Protein AF-A0A3P7L495-F1 (afdb_monomer_lite)

pLDDT: mean 72.53, std 14.76, range [44.5, 93.5]

Secondary structure (DSSP, 8-state):
------PPP-----SS-PEEEEE-TTSPEEEEPPPPHHHHHHHHHTTS-HHHHH-TT-----TTTS----S--------------GGG--PPP--GGGGGGGG-

Radius of gyration: 26.44 Å; chains: 1; bounding box: 49×67×59 Å

Sequence (104 aa):
STAQPAGVNIAIEAGSEWGIQEIGFDGVEKYMRPLDYSDHVAKLARKVDWRKLIGAEATYDNPDALPRDDGEEIEEKEPEEVVIGMEDRKTPEAGPWHTVAKYL

Structure (mmCIF, N/CA/C/O backbone):
data_AF-A0A3P7L495-F1
#
_entry.id   AF-A0A3P7L495-F1
#
loop_
_atom_site.group_PDB
_atom_site.id
_atom_site.type_symbol
_atom_site.label_atom_id
_atom_site.label_alt_id
_atom_site.label_comp_id
_atom_site.label_asym_id
_atom_site.label_entity_id
_atom_site.label_seq_id
_atom_site.pdbx_PDB_ins_code
_atom_site.Cartn_x
_atom_site.Cartn_y
_atom_site.Cartn_z
_atom_site.occupancy
_atom_site.B_iso_or_equiv
_atom_site.auth_seq_id
_atom_site.auth_comp_id
_atom_site.auth_asym_id
_atom_site.auth_atom_id
_atom_site.pdbx_PDB_model_num
ATOM 1 N N . SER A 1 1 ? -21.606 -42.580 25.609 1.00 48.03 1 SER A N 1
ATOM 2 C CA . SER A 1 1 ? -20.426 -41.920 25.026 1.00 48.03 1 SER A CA 1
ATOM 3 C C . SER A 1 1 ? -20.927 -40.901 24.022 1.00 48.03 1 SER A C 1
ATOM 5 O O . SER A 1 1 ? -21.440 -41.295 22.984 1.00 48.03 1 SER A O 1
ATOM 7 N N . THR A 1 2 ? -20.951 -39.620 24.384 1.00 52.12 2 THR A N 1
ATOM 8 C CA . THR A 1 2 ? -21.466 -38.535 23.535 1.00 52.12 2 THR A CA 1
ATOM 9 C C . THR A 1 2 ? -20.295 -37.916 22.783 1.00 52.12 2 THR A C 1
ATOM 11 O O . THR A 1 2 ? -19.500 -37.190 23.375 1.00 52.12 2 THR A O 1
ATOM 14 N N . ALA A 1 3 ? -20.159 -38.249 21.500 1.00 63.09 3 ALA A N 1
ATOM 15 C CA . ALA A 1 3 ? -19.157 -37.649 20.630 1.00 63.09 3 ALA A CA 1
ATOM 16 C C . ALA A 1 3 ? -19.509 -36.171 20.404 1.00 63.09 3 ALA A C 1
ATOM 18 O O . ALA A 1 3 ? -20.545 -35.864 19.816 1.00 63.09 3 ALA A O 1
ATOM 19 N N . GLN A 1 4 ? -18.677 -35.258 20.907 1.00 66.44 4 GLN A N 1
ATOM 20 C CA . GLN A 1 4 ? -18.769 -33.848 20.540 1.00 66.44 4 GLN A CA 1
ATOM 21 C C . GLN A 1 4 ? -18.264 -33.677 19.098 1.00 66.44 4 GLN A C 1
ATOM 23 O O . GLN A 1 4 ? -17.260 -34.300 18.741 1.00 66.44 4 GLN A O 1
ATOM 28 N N . PRO A 1 5 ? -18.931 -32.866 18.256 1.00 67.00 5 PRO A N 1
ATOM 29 C CA . PRO A 1 5 ? -18.425 -32.566 16.923 1.00 67.00 5 PRO A CA 1
ATOM 30 C C . PRO A 1 5 ? -17.065 -31.871 17.048 1.00 67.00 5 PRO A C 1
ATOM 32 O O . PRO A 1 5 ? -16.910 -30.934 17.831 1.00 67.00 5 PRO A O 1
ATOM 35 N N . ALA A 1 6 ? -16.075 -32.352 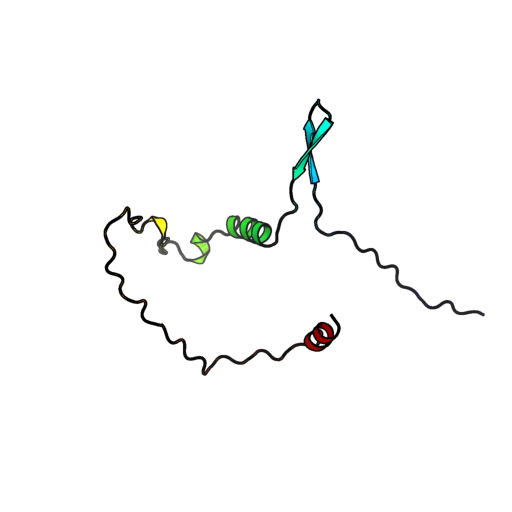16.295 1.00 72.62 6 ALA A N 1
ATOM 36 C CA . ALA A 1 6 ? -14.743 -31.766 16.257 1.00 72.62 6 ALA A CA 1
ATOM 37 C C . ALA A 1 6 ? -14.816 -30.378 15.598 1.00 72.62 6 ALA A C 1
ATOM 39 O O . ALA A 1 6 ? -14.816 -30.258 14.375 1.00 72.62 6 ALA A O 1
ATOM 40 N N . GLY A 1 7 ? -14.945 -29.332 16.411 1.00 77.38 7 GLY A N 1
ATOM 41 C CA . GLY A 1 7 ? -14.803 -27.950 15.963 1.00 77.38 7 GLY A CA 1
ATOM 42 C C . GLY A 1 7 ? -13.331 -27.594 15.759 1.00 77.38 7 GLY A C 1
ATOM 43 O O . GLY A 1 7 ? -12.467 -28.049 16.508 1.00 77.38 7 GLY A O 1
ATOM 44 N N . VAL A 1 8 ? -13.048 -26.770 14.751 1.00 80.19 8 VAL A N 1
ATOM 45 C CA . VAL A 1 8 ? -11.731 -26.153 14.543 1.00 80.19 8 VAL A CA 1
ATOM 46 C C . VAL A 1 8 ? -11.793 -24.724 15.069 1.00 80.19 8 VAL A C 1
ATOM 48 O O . VAL A 1 8 ? -12.699 -23.973 14.713 1.00 80.19 8 VAL A O 1
ATOM 51 N N . ASN A 1 9 ? -10.834 -24.347 15.914 1.00 81.88 9 ASN A N 1
ATOM 52 C CA . ASN A 1 9 ? -10.689 -22.965 16.358 1.00 81.88 9 ASN A CA 1
ATOM 53 C C . ASN A 1 9 ? -10.156 -22.122 15.196 1.00 81.88 9 ASN A C 1
ATOM 55 O O . ASN A 1 9 ? -9.056 -22.372 14.706 1.00 81.88 9 ASN A O 1
ATOM 59 N N . ILE A 1 10 ? -10.938 -21.134 14.768 1.00 77.50 10 ILE A N 1
ATOM 60 C CA . ILE A 1 10 ? -10.538 -20.155 13.758 1.00 77.50 10 ILE A CA 1
ATOM 61 C C . ILE A 1 10 ? -10.294 -18.836 14.489 1.00 77.50 10 ILE A C 1
ATOM 63 O O . ILE A 1 10 ? -11.213 -18.284 15.08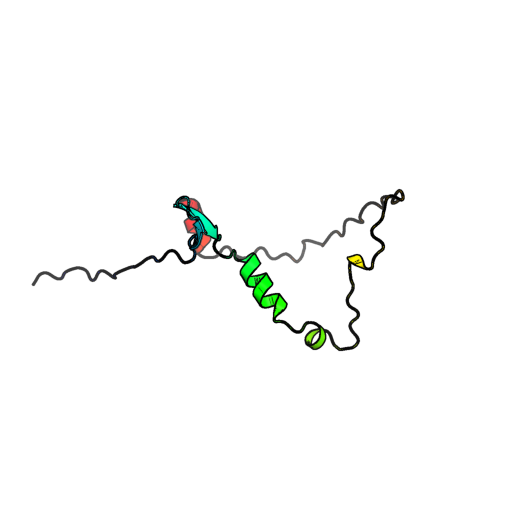9 1.00 77.50 10 ILE A O 1
ATOM 67 N N . ALA A 1 11 ? -9.058 -18.344 14.439 1.00 78.56 11 ALA A N 1
ATOM 68 C CA . ALA A 1 11 ? -8.721 -16.981 14.830 1.00 78.56 11 ALA A CA 1
ATOM 69 C C . ALA A 1 11 ? -8.545 -16.154 13.552 1.00 78.56 11 ALA A C 1
ATOM 71 O O . ALA A 1 11 ? -7.766 -16.528 12.675 1.00 78.56 11 ALA A O 1
ATOM 72 N N . ILE A 1 12 ? -9.305 -15.065 13.430 1.00 76.12 12 ILE A N 1
ATOM 73 C CA . ILE A 1 12 ? -9.164 -14.096 12.341 1.00 76.12 12 ILE A CA 1
ATOM 74 C C . ILE A 1 12 ? -8.417 -12.904 12.925 1.00 76.12 12 ILE A C 1
ATOM 76 O O . ILE A 1 12 ? -8.981 -12.140 13.705 1.00 76.12 12 ILE A O 1
ATOM 80 N N . GLU A 1 13 ? -7.145 -12.769 12.571 1.00 71.19 13 GLU A N 1
ATOM 81 C CA . GLU A 1 13 ? -6.374 -11.565 12.866 1.00 71.19 13 GLU A CA 1
ATOM 82 C C . GLU A 1 13 ? -6.580 -10.557 11.733 1.00 71.19 13 GLU A C 1
ATOM 84 O O . GLU A 1 13 ? -6.567 -10.914 10.549 1.00 71.19 13 GLU A O 1
ATOM 89 N N . ALA A 1 14 ? -6.794 -9.287 12.082 1.00 66.94 14 ALA A N 1
ATOM 90 C CA . ALA A 1 14 ? -6.833 -8.217 11.098 1.00 66.94 14 ALA A CA 1
ATOM 91 C C . ALA A 1 14 ? -5.414 -8.035 10.541 1.00 66.94 14 ALA A C 1
ATOM 93 O O . ALA A 1 14 ? -4.548 -7.469 11.195 1.00 66.94 14 ALA A O 1
ATOM 94 N N . GLY A 1 15 ? -5.158 -8.533 9.328 1.00 68.62 15 GLY A N 1
ATOM 95 C CA . GLY A 1 15 ? -3.812 -8.540 8.737 1.00 68.62 15 GLY A CA 1
ATOM 96 C C . GLY A 1 15 ? -3.204 -7.155 8.462 1.00 68.62 15 GLY A C 1
ATOM 97 O O . GLY A 1 15 ? -2.063 -7.070 8.009 1.00 68.62 15 GLY A O 1
ATOM 98 N N . SER A 1 16 ? -3.952 -6.070 8.679 1.00 72.88 16 SER A N 1
ATOM 99 C CA . SER A 1 16 ? -3.493 -4.690 8.515 1.00 72.88 16 SER A CA 1
ATOM 100 C C . SER A 1 16 ? -4.430 -3.715 9.225 1.00 72.88 16 SER A C 1
ATOM 102 O O . SER A 1 16 ? -5.546 -3.468 8.771 1.00 72.88 16 SER A O 1
ATOM 104 N N . GLU A 1 17 ? -3.960 -3.150 10.331 1.00 83.56 17 GLU A N 1
ATOM 105 C CA . GLU A 1 17 ? -4.679 -2.174 11.150 1.00 83.56 17 GLU A CA 1
ATOM 106 C C . GLU A 1 17 ? -3.942 -0.829 11.210 1.00 83.56 17 GLU A C 1
ATOM 108 O O . GLU A 1 17 ? -2.768 -0.720 10.847 1.00 83.56 17 GLU A O 1
ATOM 113 N N . TRP A 1 18 ? -4.655 0.219 11.624 1.00 89.12 18 TRP A N 1
ATOM 114 C CA . TRP A 1 18 ? -4.060 1.533 11.855 1.00 89.12 18 TRP A CA 1
ATOM 115 C C . TRP A 1 18 ? -3.159 1.483 13.085 1.00 89.12 18 TRP A C 1
ATOM 117 O O . TRP A 1 18 ? -3.585 1.057 14.155 1.00 89.12 18 TRP A O 1
ATOM 127 N N . GLY A 1 19 ? -1.918 1.938 12.932 1.00 86.69 19 GLY A N 1
ATOM 128 C CA . GLY A 1 19 ? -0.968 2.047 14.034 1.00 86.69 19 GLY A CA 1
ATOM 129 C C . GLY A 1 19 ? -0.953 3.458 14.610 1.00 86.69 19 GLY A C 1
ATOM 130 O O . GLY A 1 19 ? -1.148 4.428 13.880 1.00 86.69 19 GLY A O 1
ATOM 131 N N . ILE A 1 20 ? -0.672 3.598 15.903 1.00 90.25 20 ILE A N 1
ATOM 132 C CA . ILE A 1 20 ? -0.367 4.909 16.489 1.00 90.25 20 ILE A CA 1
ATOM 133 C C . ILE A 1 20 ? 1.100 5.226 16.192 1.00 90.25 20 ILE A C 1
ATOM 135 O O . ILE A 1 20 ? 1.991 4.443 16.521 1.00 90.25 20 ILE A O 1
ATOM 139 N N . GLN A 1 21 ? 1.352 6.366 15.554 1.00 91.00 21 GLN A N 1
ATOM 140 C CA . GLN A 1 21 ? 2.701 6.852 15.270 1.00 91.00 21 GLN A CA 1
ATOM 141 C C . GLN A 1 21 ? 3.258 7.655 16.445 1.00 91.00 21 GLN A C 1
ATOM 143 O O . GLN A 1 21 ? 4.399 7.450 16.850 1.00 91.00 21 GLN A O 1
ATOM 148 N N . GLU A 1 22 ? 2.460 8.578 16.977 1.00 91.50 22 GLU A N 1
ATOM 149 C CA . GLU A 1 22 ? 2.837 9.419 18.109 1.00 91.50 22 GLU A CA 1
ATOM 150 C C . GLU A 1 22 ? 1.608 9.875 18.892 1.00 91.50 22 GLU A C 1
ATOM 152 O O . GLU A 1 22 ? 0.502 9.947 18.354 1.00 91.50 22 GLU A O 1
ATOM 157 N N . ILE A 1 23 ? 1.825 10.201 20.165 1.00 92.31 23 ILE A N 1
ATOM 158 C CA . ILE A 1 23 ? 0.821 10.797 21.045 1.00 92.31 23 ILE A CA 1
ATOM 159 C C . ILE A 1 23 ? 1.371 12.145 21.500 1.00 92.31 23 ILE A C 1
ATOM 161 O O . ILE A 1 23 ? 2.451 12.214 22.094 1.00 92.31 23 ILE A O 1
ATOM 165 N N . GLY A 1 24 ? 0.650 13.217 21.178 1.00 91.75 24 GLY A N 1
ATOM 166 C CA . GLY A 1 24 ? 0.987 14.573 21.587 1.00 91.75 24 GLY A CA 1
ATOM 167 C C . GLY A 1 24 ? 0.870 14.766 23.100 1.00 91.75 24 GLY A C 1
ATOM 168 O O . GLY A 1 24 ? 0.194 14.015 23.800 1.00 91.75 24 GLY A O 1
ATOM 169 N N . PHE A 1 25 ? 1.519 15.807 23.625 1.00 89.44 25 PHE A N 1
ATOM 170 C CA . PHE A 1 25 ? 1.422 16.166 25.048 1.00 89.44 25 PHE A CA 1
ATOM 171 C C . PHE A 1 25 ? -0.000 16.601 25.460 1.00 89.44 25 PHE A C 1
ATOM 173 O O . PHE A 1 25 ? -0.364 16.543 26.630 1.00 89.44 25 PHE A O 1
ATOM 180 N N . ASP A 1 26 ? -0.810 17.010 24.487 1.00 93.50 26 ASP A N 1
ATOM 181 C CA . ASP A 1 26 ? -2.243 17.290 24.592 1.00 93.50 26 ASP A CA 1
ATOM 182 C C . ASP A 1 26 ? -3.121 16.023 24.572 1.00 93.50 26 ASP A C 1
ATOM 184 O O . ASP A 1 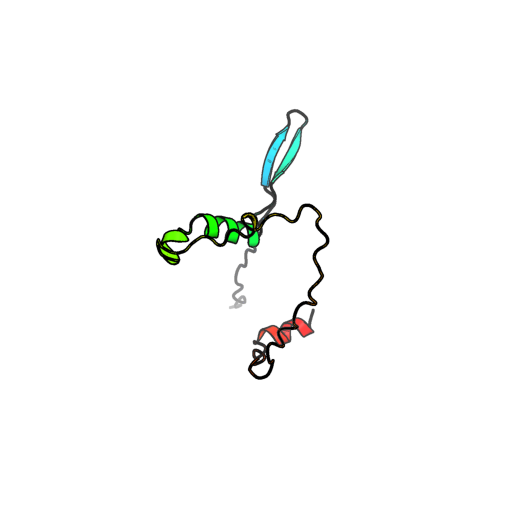26 ? -4.338 16.118 24.721 1.00 93.50 26 ASP A O 1
ATOM 188 N N . GLY A 1 27 ? -2.516 14.843 24.408 1.00 91.81 27 GLY A N 1
ATOM 189 C CA . GLY A 1 27 ? -3.206 13.561 24.297 1.00 91.81 27 GLY A CA 1
ATOM 190 C C . GLY A 1 27 ? -3.744 13.263 22.897 1.00 91.81 27 GLY A C 1
ATOM 191 O O . GLY A 1 27 ? -4.453 12.274 22.731 1.00 91.81 27 GLY A O 1
ATOM 192 N N . VAL A 1 28 ? -3.432 14.084 21.888 1.00 93.25 28 VAL A N 1
ATOM 193 C CA . VAL A 1 28 ? -3.883 13.844 20.513 1.00 93.25 28 VAL A CA 1
ATOM 194 C C . VAL A 1 28 ? -3.017 12.768 19.860 1.00 93.25 28 VAL A C 1
ATOM 196 O O . VAL A 1 28 ? -1.801 12.914 19.732 1.00 93.25 28 VAL A O 1
ATOM 199 N N . GLU A 1 29 ? -3.654 11.685 19.422 1.00 93.25 29 GLU A N 1
ATOM 200 C CA . GLU A 1 29 ? -3.002 10.579 18.720 1.00 93.25 29 GLU A CA 1
ATOM 201 C C . GLU A 1 29 ? -2.865 10.896 17.225 1.00 93.25 29 GLU A C 1
ATOM 203 O O . GLU A 1 29 ? -3.828 11.292 16.561 1.00 93.25 29 GLU A O 1
ATOM 208 N N . LYS A 1 30 ? -1.668 10.691 16.666 1.00 90.81 30 LYS A N 1
ATOM 209 C CA . LYS A 1 30 ? -1.462 10.648 15.216 1.00 90.81 30 LYS A CA 1
ATOM 210 C C . LYS A 1 30 ? -1.355 9.207 14.760 1.00 90.81 30 LYS A C 1
ATOM 212 O O . LYS A 1 30 ? -0.528 8.444 15.262 1.00 90.81 30 LYS A O 1
ATOM 217 N N . TYR A 1 31 ? -2.160 8.864 13.766 1.00 91.56 31 TYR A N 1
ATOM 218 C CA . TYR A 1 31 ? -2.236 7.512 13.234 1.00 91.56 31 TYR A CA 1
ATOM 219 C C . TYR A 1 31 ? -1.440 7.363 11.941 1.00 91.56 31 TYR A C 1
ATOM 221 O O . TYR A 1 31 ? -1.374 8.269 11.110 1.00 91.56 31 TYR A O 1
ATOM 229 N N . MET A 1 32 ? -0.892 6.172 11.753 1.00 90.62 32 MET A N 1
ATOM 230 C CA . MET A 1 32 ? -0.286 5.713 10.519 1.00 90.62 32 MET A CA 1
ATOM 231 C C . MET A 1 32 ? -1.209 4.686 9.876 1.00 90.62 32 MET A C 1
ATOM 233 O O . MET A 1 32 ? -1.615 3.708 10.510 1.00 90.62 32 MET A O 1
ATOM 237 N N . ARG A 1 33 ? -1.533 4.913 8.602 1.00 89.88 33 ARG A N 1
ATOM 238 C CA . ARG A 1 33 ? -2.329 3.960 7.836 1.00 89.88 33 ARG A CA 1
ATOM 239 C C . ARG A 1 33 ? -1.549 2.659 7.617 1.00 89.88 33 ARG A C 1
ATOM 241 O O . ARG A 1 33 ? -0.335 2.723 7.394 1.00 89.88 33 ARG A O 1
ATOM 248 N N . PRO A 1 34 ? -2.224 1.500 7.626 1.00 88.19 34 PRO A N 1
ATOM 249 C CA . PRO A 1 34 ? -1.604 0.273 7.167 1.00 88.19 34 PRO A CA 1
ATOM 250 C C . PRO A 1 34 ? -1.183 0.400 5.699 1.00 88.19 34 PRO A C 1
ATOM 252 O O . PRO A 1 34 ? -1.724 1.205 4.939 1.00 88.19 34 PRO A O 1
ATOM 255 N N . LEU A 1 35 ? -0.183 -0.395 5.328 1.00 84.38 35 LEU A N 1
ATOM 256 C CA . LEU A 1 35 ? 0.363 -0.415 3.977 1.00 84.38 35 LEU A CA 1
ATOM 257 C C . LEU A 1 35 ? -0.613 -1.084 3.025 1.00 84.38 35 LEU A C 1
ATOM 259 O O . LEU A 1 35 ? -0.958 -2.254 3.204 1.00 84.38 35 LEU A O 1
ATOM 263 N N . ASP A 1 36 ? -0.967 -0.377 1.962 1.00 87.44 36 ASP A N 1
ATOM 264 C CA . ASP A 1 36 ? -1.784 -0.959 0.914 1.00 87.44 36 ASP A CA 1
ATOM 265 C C . ASP A 1 36 ? -0.942 -1.935 0.072 1.00 87.44 36 ASP A C 1
ATOM 267 O O . ASP A 1 36 ? 0.294 -1.993 0.140 1.00 87.44 36 ASP A O 1
ATOM 271 N N . TYR A 1 37 ? -1.607 -2.716 -0.779 1.00 83.31 37 TYR A N 1
ATOM 272 C CA . TYR A 1 37 ? -0.923 -3.595 -1.730 1.00 83.31 37 TYR A CA 1
ATOM 273 C C . TYR A 1 37 ? 0.045 -2.818 -2.639 1.00 83.31 37 TYR A C 1
ATOM 275 O O . TYR A 1 37 ? 1.183 -3.240 -2.841 1.00 83.31 37 TYR A O 1
ATOM 283 N N . SER A 1 38 ? -0.378 -1.648 -3.131 1.00 88.62 38 SER A N 1
ATOM 284 C CA . SER A 1 38 ? 0.460 -0.775 -3.961 1.00 88.62 38 SER A CA 1
ATOM 285 C C . SER A 1 38 ? 1.742 -0.356 -3.238 1.00 88.62 38 SER A C 1
ATOM 287 O O . SER A 1 38 ? 2.823 -0.402 -3.824 1.00 88.62 38 SER A O 1
ATOM 289 N N . ASP A 1 39 ? 1.661 -0.031 -1.945 1.00 88.44 39 ASP A N 1
ATOM 290 C CA . ASP A 1 39 ? 2.835 0.350 -1.158 1.00 88.44 39 ASP A CA 1
ATOM 291 C C . ASP A 1 39 ? 3.804 -0.822 -0.976 1.00 88.44 39 ASP A C 1
ATOM 293 O O . ASP A 1 39 ? 5.025 -0.648 -1.024 1.00 88.44 39 ASP A O 1
ATOM 297 N N . HIS A 1 40 ? 3.276 -2.034 -0.789 1.00 87.69 40 HIS A N 1
ATOM 298 C CA . HIS A 1 40 ? 4.086 -3.249 -0.739 1.00 87.69 40 HIS A CA 1
ATOM 299 C C . HIS A 1 40 ? 4.812 -3.495 -2.063 1.00 87.69 40 HIS A C 1
ATOM 301 O O . HIS A 1 40 ? 6.021 -3.743 -2.061 1.00 87.69 40 HIS A O 1
ATOM 307 N N . VAL A 1 41 ? 4.108 -3.373 -3.191 1.00 90.69 41 VAL A N 1
ATOM 308 C CA . VAL A 1 41 ? 4.706 -3.504 -4.526 1.00 90.69 41 VAL A CA 1
ATOM 309 C C . VAL A 1 41 ? 5.758 -2.422 -4.751 1.00 90.69 41 VAL A C 1
ATOM 311 O O . VAL A 1 41 ? 6.868 -2.741 -5.167 1.00 90.69 41 VAL A O 1
ATOM 314 N N . ALA A 1 42 ? 5.477 -1.167 -4.396 1.00 89.12 42 ALA A N 1
ATOM 315 C CA . ALA A 1 42 ? 6.429 -0.067 -4.512 1.00 89.12 42 ALA A CA 1
ATOM 316 C C . ALA A 1 42 ? 7.695 -0.320 -3.677 1.00 89.12 42 ALA A C 1
ATOM 318 O O . ALA A 1 42 ? 8.816 -0.156 -4.166 1.00 89.12 42 ALA A O 1
ATOM 319 N N . LYS A 1 43 ? 7.546 -0.789 -2.432 1.00 89.44 43 LYS A N 1
ATOM 320 C CA . LYS A 1 43 ? 8.676 -1.174 -1.570 1.00 89.44 43 LYS A CA 1
ATOM 321 C C . LYS A 1 43 ? 9.525 -2.282 -2.187 1.00 89.44 43 LYS A C 1
ATOM 323 O O . LYS A 1 43 ? 10.748 -2.238 -2.060 1.00 89.44 43 LYS A O 1
ATOM 328 N N . LEU A 1 44 ? 8.903 -3.270 -2.825 1.00 91.56 44 LEU A N 1
ATOM 329 C CA . LEU A 1 44 ? 9.610 -4.358 -3.501 1.00 91.56 44 LEU A CA 1
ATOM 330 C C . LEU A 1 44 ? 10.296 -3.875 -4.781 1.00 91.56 44 LEU A C 1
ATOM 332 O O . LEU A 1 44 ? 11.477 -4.154 -4.967 1.00 91.56 44 LEU A O 1
ATOM 336 N N . ALA A 1 45 ? 9.613 -3.088 -5.609 1.00 90.00 45 ALA A N 1
ATOM 337 C CA . ALA A 1 45 ? 10.146 -2.537 -6.851 1.00 90.00 45 ALA A CA 1
ATOM 338 C C . ALA A 1 45 ? 11.400 -1.679 -6.624 1.00 90.00 45 ALA A C 1
ATOM 340 O O . ALA A 1 45 ? 12.339 -1.734 -7.412 1.00 90.00 45 ALA A O 1
ATOM 341 N N . ARG A 1 46 ? 11.471 -0.940 -5.507 1.00 87.06 46 ARG A N 1
ATOM 342 C CA . ARG A 1 46 ? 12.671 -0.169 -5.127 1.00 87.06 46 ARG A CA 1
ATOM 343 C C . ARG A 1 46 ? 13.888 -1.031 -4.789 1.00 87.06 46 ARG A C 1
ATOM 345 O O . ARG A 1 46 ? 15.003 -0.524 -4.816 1.00 87.06 46 ARG A O 1
ATOM 352 N N . LYS A 1 47 ? 13.691 -2.303 -4.432 1.00 91.75 47 LYS A N 1
ATOM 353 C CA . LYS A 1 47 ? 14.783 -3.249 -4.147 1.00 91.75 47 LYS A CA 1
ATOM 354 C C . LYS A 1 47 ? 15.316 -3.926 -5.407 1.00 91.75 47 LYS A C 1
ATOM 356 O O . LYS A 1 47 ? 16.335 -4.608 -5.336 1.00 91.75 47 LYS A O 1
ATOM 361 N N . VAL A 1 48 ? 14.621 -3.782 -6.532 1.00 87.69 48 VAL A N 1
ATOM 362 C CA . VAL A 1 48 ? 15.015 -4.390 -7.797 1.00 87.69 48 VAL A CA 1
ATOM 363 C C . VAL A 1 48 ? 16.061 -3.504 -8.468 1.00 87.69 48 VAL A C 1
ATOM 365 O O . VAL A 1 48 ? 15.829 -2.323 -8.718 1.00 87.69 48 VAL A O 1
ATOM 368 N N . ASP A 1 49 ? 17.218 -4.089 -8.778 1.00 85.00 49 ASP A N 1
ATOM 369 C CA . ASP A 1 49 ? 18.194 -3.464 -9.668 1.00 85.00 49 ASP A CA 1
ATOM 370 C C . ASP A 1 49 ? 17.730 -3.640 -11.115 1.00 85.00 49 ASP A C 1
ATOM 372 O O . ASP A 1 49 ? 18.039 -4.628 -11.788 1.00 85.00 49 ASP A O 1
ATOM 376 N N . TRP A 1 50 ? 16.941 -2.674 -11.577 1.00 82.44 50 TRP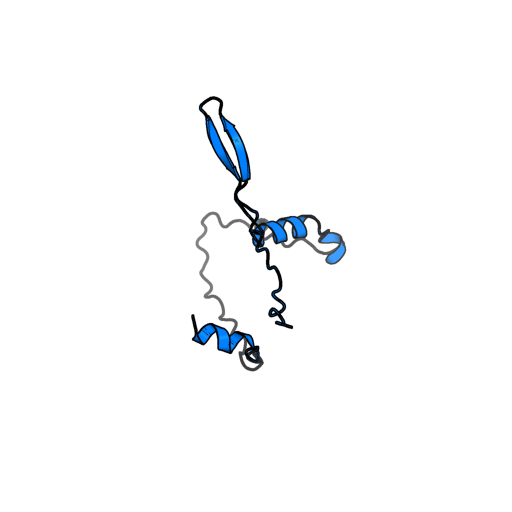 A N 1
ATOM 377 C CA . TRP A 1 50 ? 16.390 -2.683 -12.924 1.00 82.44 50 TRP A CA 1
ATOM 378 C C . TRP A 1 50 ? 17.485 -2.651 -13.987 1.00 82.44 50 TRP A C 1
ATOM 380 O O . TRP A 1 50 ? 17.342 -3.352 -14.981 1.00 82.44 50 TRP A O 1
ATOM 390 N N . ARG A 1 51 ? 18.610 -1.951 -13.755 1.00 78.94 51 ARG A N 1
ATOM 391 C CA . ARG A 1 51 ? 19.738 -1.864 -14.706 1.00 78.94 51 ARG A CA 1
ATOM 392 C C . ARG A 1 51 ? 20.392 -3.221 -14.935 1.00 78.94 51 ARG A C 1
ATOM 394 O O . ARG A 1 51 ? 20.746 -3.548 -16.064 1.00 78.94 51 ARG A O 1
ATOM 401 N N . LYS A 1 52 ? 20.505 -4.042 -13.888 1.00 81.38 52 LYS A N 1
ATOM 402 C CA . LYS A 1 52 ? 20.989 -5.423 -14.021 1.00 81.38 52 LYS A CA 1
ATOM 403 C C . LYS A 1 52 ? 20.052 -6.304 -14.854 1.00 81.38 52 LYS A C 1
ATOM 405 O O . LYS A 1 52 ? 20.531 -7.229 -15.502 1.00 81.38 52 LYS A O 1
ATOM 410 N N . LEU A 1 53 ? 18.747 -6.038 -14.830 1.00 80.88 53 LEU A N 1
ATOM 411 C CA . LEU A 1 53 ? 17.747 -6.797 -15.590 1.00 80.88 53 LEU A CA 1
ATOM 412 C C . LEU A 1 53 ? 17.695 -6.394 -17.067 1.00 80.88 53 LEU A C 1
ATOM 414 O O . LEU A 1 53 ? 17.611 -7.268 -17.923 1.00 80.88 53 LEU A O 1
ATOM 418 N N . ILE A 1 54 ? 17.749 -5.094 -17.361 1.00 80.31 54 ILE A N 1
ATOM 419 C CA . ILE A 1 54 ? 17.617 -4.555 -18.727 1.00 80.31 54 ILE A CA 1
ATOM 420 C C . ILE A 1 54 ? 18.950 -4.498 -19.494 1.00 80.31 54 ILE A C 1
ATOM 422 O O . ILE A 1 54 ? 18.950 -4.370 -20.714 1.00 80.31 54 ILE A O 1
ATOM 426 N N . GLY A 1 55 ? 20.082 -4.649 -18.798 1.00 72.25 55 GLY A N 1
ATOM 427 C CA . GLY A 1 55 ? 21.425 -4.577 -19.376 1.00 72.25 55 GLY A CA 1
ATOM 428 C C . GLY A 1 55 ? 22.014 -3.164 -19.323 1.00 72.25 55 GLY A C 1
ATOM 429 O O . GLY A 1 55 ? 21.297 -2.170 -19.266 1.00 72.25 55 GLY A O 1
ATOM 430 N N . ALA A 1 56 ? 23.347 -3.062 -19.325 1.00 69.06 56 ALA A N 1
ATOM 431 C CA . ALA A 1 56 ? 24.053 -1.782 -19.175 1.00 69.06 56 ALA A CA 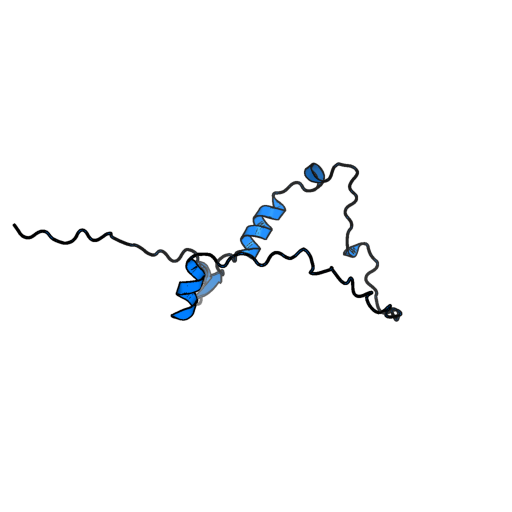1
ATOM 432 C C . ALA A 1 56 ? 23.795 -0.782 -20.321 1.00 69.06 56 ALA A C 1
ATOM 434 O O . ALA A 1 56 ? 23.951 0.418 -20.114 1.00 69.06 56 ALA A O 1
ATOM 435 N N . GLU A 1 57 ? 23.371 -1.287 -21.482 1.00 68.25 57 GLU A N 1
ATOM 436 C CA . GLU A 1 57 ? 23.031 -0.511 -22.682 1.00 68.25 57 GLU A CA 1
ATOM 437 C C . GLU A 1 57 ? 21.571 -0.051 -22.717 1.00 68.25 57 GLU A C 1
ATOM 439 O O . GLU A 1 57 ? 21.176 0.686 -23.616 1.00 68.25 57 GLU A O 1
ATOM 444 N N . ALA A 1 58 ? 20.741 -0.486 -21.767 1.00 65.19 58 ALA A N 1
ATOM 445 C CA . ALA A 1 58 ? 19.368 -0.024 -21.725 1.00 65.19 58 ALA A CA 1
ATOM 446 C C . ALA A 1 58 ? 19.326 1.398 -21.159 1.00 65.19 58 ALA A C 1
ATOM 448 O O . ALA A 1 58 ? 19.519 1.654 -19.965 1.00 65.19 58 ALA A O 1
ATOM 449 N N . THR A 1 59 ? 19.078 2.336 -22.065 1.00 62.22 59 THR A N 1
ATOM 450 C CA . THR A 1 59 ? 18.686 3.702 -21.761 1.00 62.22 59 THR A CA 1
ATOM 451 C C . THR A 1 59 ? 17.356 3.682 -21.026 1.00 62.22 59 THR A C 1
ATOM 453 O O . THR A 1 59 ? 16.379 3.091 -21.478 1.00 62.22 59 THR A O 1
ATOM 456 N N . TYR A 1 60 ? 17.335 4.319 -19.860 1.00 64.88 60 TYR A N 1
ATOM 457 C CA . TYR A 1 60 ? 16.101 4.644 -19.167 1.00 64.88 60 TYR A CA 1
ATOM 458 C C . TYR A 1 60 ? 15.313 5.589 -20.082 1.00 64.88 60 TYR A C 1
ATOM 460 O O . TYR A 1 60 ? 15.708 6.748 -20.226 1.00 64.88 60 TYR A O 1
ATOM 468 N N . ASP A 1 61 ? 14.249 5.093 -20.721 1.00 64.06 61 ASP A N 1
ATOM 469 C CA . ASP A 1 61 ? 13.231 5.949 -21.332 1.00 64.06 61 ASP A CA 1
ATOM 470 C C . ASP A 1 61 ? 12.582 6.711 -20.183 1.00 64.06 61 ASP A C 1
ATOM 472 O O . ASP A 1 61 ? 11.649 6.240 -19.535 1.00 64.06 61 ASP A O 1
ATOM 476 N N . ASN A 1 62 ? 13.175 7.850 -19.836 1.00 56.56 62 ASN A N 1
ATOM 477 C CA . ASN A 1 62 ? 12.606 8.737 -18.852 1.00 56.56 62 ASN A CA 1
ATOM 478 C C . ASN A 1 62 ? 11.406 9.420 -19.514 1.00 56.56 62 ASN A C 1
ATOM 480 O O . ASN A 1 62 ? 11.624 10.262 -20.389 1.00 56.56 62 ASN A O 1
ATOM 484 N N . PRO A 1 63 ? 10.162 9.141 -19.100 1.00 57.28 63 PRO A N 1
ATOM 485 C CA . PRO A 1 63 ? 9.027 9.901 -19.601 1.00 57.28 63 PRO A CA 1
ATOM 486 C C . PRO A 1 63 ? 9.119 11.391 -19.220 1.00 57.28 63 PRO A C 1
ATOM 488 O O . PRO A 1 63 ? 8.525 12.208 -19.908 1.00 57.28 63 PRO A O 1
ATOM 491 N N . ASP A 1 64 ? 9.906 11.768 -18.195 1.00 57.97 64 ASP A N 1
ATOM 492 C CA . ASP A 1 64 ? 10.233 13.171 -17.872 1.00 57.97 64 ASP A CA 1
ATOM 493 C C . ASP A 1 64 ? 11.439 13.735 -18.671 1.00 57.97 64 ASP A C 1
ATOM 495 O O . ASP A 1 64 ? 11.774 14.906 -18.506 1.00 57.97 64 ASP A O 1
ATOM 499 N N . ALA A 1 65 ? 12.153 12.934 -19.483 1.00 55.31 65 ALA A N 1
ATOM 500 C CA . ALA A 1 65 ? 13.161 13.456 -20.428 1.00 55.31 65 ALA A CA 1
ATOM 501 C C . ALA A 1 65 ? 12.554 13.817 -21.785 1.00 55.31 65 ALA A C 1
ATOM 503 O O . ALA A 1 65 ? 13.220 14.457 -22.600 1.00 55.31 65 ALA A O 1
ATOM 504 N N . LEU A 1 66 ? 11.297 13.437 -22.016 1.00 51.91 66 LEU A N 1
ATOM 505 C CA . LEU A 1 66 ? 10.480 14.153 -22.975 1.00 51.91 66 LEU A CA 1
ATOM 506 C C . LEU A 1 66 ? 10.264 15.556 -22.397 1.00 51.91 66 LEU A C 1
ATOM 508 O O . LEU A 1 66 ? 9.976 15.663 -21.200 1.00 51.91 66 LEU A O 1
ATOM 512 N N . PRO A 1 67 ? 10.457 16.628 -23.186 1.00 47.91 67 PRO A N 1
ATOM 513 C CA . PRO A 1 67 ? 10.126 17.965 -22.721 1.00 47.91 67 PRO A CA 1
ATOM 514 C C . PRO A 1 67 ? 8.699 17.921 -22.174 1.00 47.91 67 PRO A C 1
ATOM 516 O O . PRO A 1 67 ? 7.779 17.484 -22.867 1.00 47.91 67 PRO A O 1
ATOM 519 N N . ARG A 1 68 ? 8.532 18.290 -20.897 1.00 49.62 68 ARG A N 1
ATOM 520 C CA . ARG A 1 68 ? 7.205 18.601 -20.374 1.00 49.62 68 ARG A CA 1
ATOM 521 C C . ARG A 1 68 ? 6.722 19.751 -21.225 1.00 49.62 68 ARG A C 1
ATOM 523 O O . ARG A 1 68 ? 7.301 20.823 -21.122 1.00 49.62 68 ARG A O 1
ATOM 530 N N . ASP A 1 69 ? 5.749 19.470 -22.076 1.00 50.12 69 ASP A N 1
ATOM 531 C CA . ASP A 1 69 ? 5.086 20.461 -22.900 1.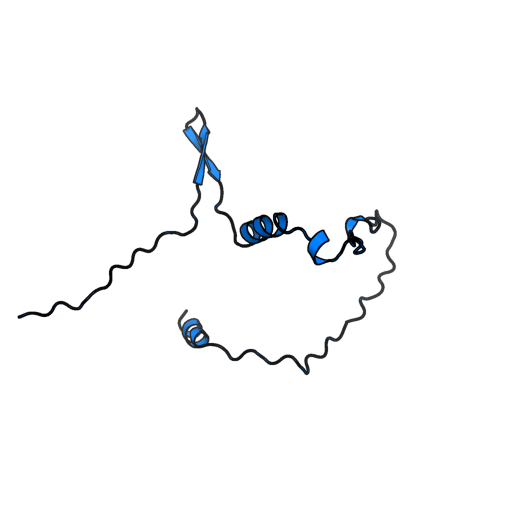00 50.12 69 ASP A CA 1
ATOM 532 C C . ASP A 1 69 ? 4.502 21.543 -21.982 1.00 50.12 69 ASP A C 1
ATOM 534 O O . ASP A 1 69 ? 3.466 21.374 -21.335 1.00 50.12 69 ASP A O 1
ATOM 538 N N . ASP A 1 70 ? 5.256 22.624 -21.828 1.00 48.44 70 ASP A N 1
ATOM 539 C CA . ASP A 1 70 ? 4.877 23.851 -21.160 1.00 48.44 70 ASP A CA 1
ATOM 540 C C . ASP A 1 70 ? 4.173 24.774 -22.157 1.00 48.44 70 ASP A C 1
ATOM 542 O O . ASP A 1 70 ? 4.528 25.935 -22.327 1.00 48.44 70 ASP A O 1
ATOM 546 N N . GLY A 1 71 ? 3.100 24.255 -22.757 1.00 51.34 71 GLY A N 1
ATOM 547 C CA . GLY A 1 71 ? 2.054 25.063 -23.369 1.00 51.34 71 GLY A CA 1
ATOM 548 C C . GLY A 1 71 ? 2.283 25.474 -24.818 1.00 51.34 71 GLY A C 1
ATOM 549 O O . GLY A 1 71 ? 1.825 26.557 -25.189 1.00 51.34 71 GLY A O 1
ATOM 550 N N . GLU A 1 72 ? 2.910 24.639 -25.646 1.00 44.50 72 GLU A N 1
ATOM 551 C CA . GLU A 1 72 ? 2.726 24.761 -27.093 1.00 44.50 72 GLU A CA 1
ATOM 552 C C . GLU A 1 72 ? 1.561 23.873 -27.534 1.00 44.50 72 GLU A C 1
ATOM 554 O O . GLU A 1 72 ? 1.417 22.733 -27.112 1.00 44.50 72 GLU A O 1
ATOM 559 N N . GLU A 1 73 ? 0.673 24.446 -28.344 1.00 46.25 73 GLU A N 1
ATOM 560 C CA . GLU A 1 73 ? -0.509 23.794 -28.898 1.00 46.25 73 GLU A CA 1
ATOM 561 C C . GLU A 1 73 ? -0.086 22.511 -29.628 1.00 46.25 73 GLU A C 1
ATOM 563 O O . GLU A 1 73 ? 0.369 22.538 -30.772 1.00 46.25 73 GLU A O 1
ATOM 568 N N . ILE A 1 74 ? -0.178 21.379 -28.924 1.00 48.81 74 ILE A N 1
ATOM 569 C CA . ILE A 1 74 ? -0.001 20.055 -29.501 1.00 48.81 74 ILE A CA 1
ATOM 570 C C . ILE A 1 74 ? -1.062 19.963 -30.595 1.00 48.81 74 ILE A C 1
ATOM 572 O O . ILE A 1 74 ? -2.255 19.977 -30.292 1.00 48.81 74 ILE A O 1
ATOM 576 N N . GLU A 1 75 ? -0.657 19.877 -31.866 1.00 51.84 75 GLU A N 1
ATOM 577 C CA . GLU A 1 75 ? -1.555 19.331 -32.879 1.00 51.84 75 GLU A CA 1
ATOM 578 C C . GLU A 1 75 ? -1.963 17.953 -32.360 1.00 51.84 75 GLU A C 1
ATOM 580 O O . GLU A 1 75 ? -1.153 17.020 -32.354 1.00 51.84 75 GLU A O 1
ATOM 585 N N . GLU A 1 76 ? -3.193 17.856 -31.849 1.00 51.38 76 GLU A N 1
ATOM 586 C CA . GLU A 1 76 ? -3.828 16.610 -31.452 1.00 51.38 76 GLU A CA 1
ATOM 587 C C . GLU A 1 76 ? -3.854 15.716 -32.692 1.00 51.38 76 GLU A C 1
ATOM 589 O O . GLU A 1 76 ? -4.804 15.701 -33.473 1.00 51.38 76 GLU A O 1
ATOM 594 N N . LYS A 1 77 ? -2.778 14.959 -32.915 1.00 53.12 77 LYS A N 1
ATOM 595 C CA . LYS A 1 77 ? -2.882 13.746 -33.702 1.00 53.12 77 LYS A CA 1
ATOM 596 C C . LYS A 1 77 ? -3.831 12.870 -32.919 1.00 53.12 77 LYS A C 1
ATOM 598 O O . LYS A 1 77 ? -3.465 12.376 -31.851 1.00 53.12 77 LYS A O 1
ATOM 603 N N . GLU A 1 78 ? -5.046 12.741 -33.450 1.00 57.59 78 GLU A N 1
ATOM 604 C CA . GLU A 1 78 ? -6.013 11.749 -33.009 1.00 57.59 78 GLU A CA 1
ATOM 605 C C . GLU A 1 78 ? -5.240 10.461 -32.711 1.00 57.59 78 GLU A C 1
ATOM 607 O O . GLU A 1 78 ? -4.453 10.019 -33.562 1.00 57.59 78 GLU A O 1
ATOM 612 N N . PRO A 1 79 ? -5.356 9.907 -31.492 1.00 52.78 79 PRO A N 1
ATOM 613 C CA . PRO A 1 79 ? -4.678 8.669 -31.176 1.00 52.78 79 PRO A CA 1
ATOM 614 C C . PRO A 1 79 ? -5.149 7.654 -32.210 1.00 52.78 79 PRO A C 1
ATOM 616 O O . PRO A 1 79 ? -6.346 7.377 -32.285 1.00 52.78 79 PRO A O 1
ATOM 619 N N . GLU A 1 80 ? -4.232 7.134 -33.033 1.00 58.53 80 GLU A N 1
ATOM 620 C CA . GLU A 1 80 ? -4.546 5.971 -33.854 1.00 58.53 80 GLU A CA 1
ATOM 621 C C . GLU A 1 80 ? -5.085 4.925 -32.882 1.00 58.53 80 GLU A C 1
ATOM 623 O O . GLU A 1 80 ? -4.359 4.455 -31.999 1.00 58.53 80 GLU A O 1
ATOM 628 N N . GLU A 1 81 ? -6.384 4.628 -32.982 1.00 53.66 81 GLU A N 1
ATOM 629 C CA . GLU A 1 81 ? -6.986 3.532 -32.250 1.00 53.66 81 GLU A CA 1
ATOM 630 C C . GLU A 1 81 ? -6.196 2.294 -32.650 1.00 53.66 81 GLU A C 1
ATOM 632 O O . GLU A 1 81 ? -6.371 1.733 -33.733 1.00 53.66 81 GLU A O 1
ATOM 637 N N . VAL A 1 82 ? -5.277 1.872 -31.784 1.00 52.94 82 VAL A N 1
ATOM 638 C CA . VAL A 1 82 ? -4.661 0.566 -31.914 1.00 52.94 82 VAL A CA 1
ATOM 639 C C . VAL A 1 82 ? -5.799 -0.405 -31.645 1.00 52.94 82 VAL A C 1
ATOM 641 O O . VAL A 1 82 ? -6.113 -0.725 -30.497 1.00 52.94 82 VAL A O 1
ATOM 644 N N . VAL A 1 83 ? -6.470 -0.824 -32.717 1.00 59.91 83 VAL A N 1
ATOM 645 C CA . VAL A 1 83 ? -7.454 -1.897 -32.703 1.00 59.91 83 VAL A CA 1
ATOM 646 C C . VAL A 1 83 ? -6.671 -3.157 -32.371 1.00 59.91 83 VAL A C 1
ATOM 648 O O . VAL A 1 83 ? -6.195 -3.881 -33.242 1.00 59.91 83 VAL A O 1
ATOM 651 N N . ILE A 1 84 ? -6.464 -3.394 -31.077 1.00 54.88 84 ILE A N 1
ATOM 652 C CA . ILE A 1 84 ? -5.945 -4.660 -30.583 1.00 54.88 84 ILE A CA 1
ATOM 653 C C . ILE A 1 84 ? -7.038 -5.671 -30.909 1.00 54.88 84 ILE A C 1
ATOM 655 O O . ILE A 1 84 ? -8.048 -5.740 -30.203 1.00 54.88 84 ILE A O 1
ATOM 659 N N . GLY A 1 85 ? -6.855 -6.401 -32.012 1.00 58.00 85 GLY A N 1
ATOM 660 C CA . GLY A 1 85 ? -7.755 -7.458 -32.449 1.00 58.00 85 GLY A CA 1
ATOM 661 C C . GLY A 1 85 ? -8.092 -8.351 -31.261 1.00 58.00 85 GLY A C 1
ATOM 662 O O . GLY A 1 85 ? -7.230 -9.013 -30.687 1.00 58.00 85 GLY A O 1
ATOM 663 N N . MET A 1 86 ? -9.357 -8.325 -30.843 1.00 58.78 86 MET A N 1
ATOM 664 C CA . MET A 1 86 ? -9.852 -9.124 -29.720 1.00 58.78 86 MET A CA 1
ATOM 665 C C . MET A 1 86 ? -9.897 -10.625 -30.048 1.00 58.78 86 MET A C 1
ATOM 667 O O . MET A 1 86 ? -10.288 -11.416 -29.194 1.00 58.78 86 MET A O 1
ATOM 671 N N . GLU A 1 87 ? -9.512 -11.012 -31.266 1.00 63.12 87 GLU A N 1
ATOM 672 C CA . GLU A 1 87 ? -9.700 -12.344 -31.844 1.00 63.12 87 GLU A CA 1
ATOM 673 C C . GLU A 1 87 ? -8.974 -13.449 -31.057 1.00 63.12 87 GLU A C 1
ATOM 675 O O . GLU A 1 87 ? -9.479 -14.567 -30.996 1.00 63.12 87 GLU A O 1
ATOM 680 N N . ASP A 1 88 ? -7.895 -13.118 -30.335 1.00 60.53 88 ASP A N 1
ATOM 681 C CA . ASP A 1 88 ? -7.149 -14.067 -29.490 1.00 60.53 88 ASP A CA 1
ATOM 682 C C . ASP A 1 88 ? -7.434 -13.940 -27.978 1.00 60.53 88 ASP A C 1
ATOM 684 O O . ASP A 1 88 ? -6.825 -14.634 -27.152 1.00 60.53 88 ASP A O 1
ATOM 688 N N . ARG A 1 89 ? -8.370 -13.074 -27.554 1.00 65.12 89 ARG A N 1
ATOM 689 C CA . ARG A 1 89 ? -8.735 -12.944 -26.132 1.00 65.12 89 ARG A CA 1
ATOM 690 C C . ARG A 1 89 ? -9.597 -14.124 -25.692 1.00 65.12 89 ARG A C 1
ATOM 692 O O . ARG A 1 89 ? -10.823 -14.058 -25.678 1.00 65.12 89 ARG A O 1
ATOM 699 N N . LYS A 1 90 ? -8.949 -15.201 -25.248 1.00 72.94 90 LYS A N 1
ATOM 700 C CA . LYS A 1 90 ? -9.625 -16.290 -24.537 1.00 72.94 90 LYS A CA 1
ATOM 701 C C . LYS A 1 90 ? -10.191 -15.748 -23.223 1.00 72.94 90 LYS A C 1
ATOM 703 O O . LYS A 1 90 ? -9.433 -15.388 -22.322 1.00 72.94 90 LYS A O 1
ATOM 708 N N . THR A 1 91 ? -11.515 -15.679 -23.108 1.00 75.00 91 THR A N 1
ATOM 709 C CA . THR A 1 91 ? -12.168 -15.378 -21.832 1.00 75.00 91 THR A CA 1
ATOM 710 C C . THR A 1 91 ? -11.745 -16.436 -20.810 1.00 75.00 91 THR A C 1
ATOM 712 O O . THR A 1 91 ? -11.847 -17.634 -21.093 1.00 75.00 91 THR A O 1
ATOM 715 N N . PRO A 1 92 ? -11.203 -16.035 -19.645 1.00 76.31 92 PRO A N 1
ATOM 716 C CA . PRO A 1 92 ? -10.806 -16.998 -18.633 1.00 76.31 92 PRO A CA 1
ATOM 717 C C . PRO A 1 92 ? -12.045 -17.748 -18.146 1.00 76.31 92 PRO A C 1
ATOM 719 O O . PRO A 1 92 ? -13.097 -17.149 -17.913 1.00 76.31 92 PRO A O 1
ATOM 722 N N . GLU A 1 93 ? -11.922 -19.067 -18.002 1.00 77.31 93 GLU A N 1
ATOM 723 C CA . GLU A 1 93 ? -12.986 -19.874 -17.419 1.00 77.31 93 GLU A CA 1
ATOM 724 C C . GLU A 1 93 ? -13.190 -19.423 -15.972 1.00 77.31 93 GLU A C 1
ATOM 726 O O . GLU A 1 93 ? -12.243 -19.338 -15.183 1.00 77.31 93 GLU A O 1
ATOM 731 N N . ALA A 1 94 ? -14.428 -19.065 -15.640 1.00 80.50 94 ALA A N 1
ATOM 732 C CA . ALA A 1 94 ? -14.751 -18.574 -14.319 1.00 80.50 94 ALA A CA 1
ATOM 733 C C . ALA A 1 94 ? -14.503 -19.700 -13.303 1.00 80.50 94 ALA A C 1
ATOM 735 O O . ALA A 1 94 ? -15.160 -20.738 -13.334 1.00 80.50 94 ALA A O 1
ATOM 736 N N . GLY A 1 95 ? -13.519 -19.499 -12.423 1.00 75.38 95 GLY A N 1
ATOM 737 C CA . GLY A 1 95 ? -13.152 -20.491 -11.418 1.00 75.38 95 GLY A CA 1
ATOM 738 C C . GLY A 1 95 ? -14.287 -20.778 -10.420 1.00 75.38 95 GLY A C 1
ATOM 739 O O . GLY A 1 95 ? -15.299 -20.074 -10.398 1.00 75.38 95 GLY A O 1
ATOM 740 N N . PRO A 1 96 ? -14.111 -21.760 -9.518 1.00 78.25 96 PRO A N 1
ATOM 741 C CA . PRO A 1 96 ? -15.156 -22.242 -8.600 1.00 78.25 96 PRO A CA 1
ATOM 742 C C . PRO A 1 96 ? -15.823 -21.151 -7.742 1.00 78.25 96 PRO A C 1
ATOM 744 O O . PRO A 1 96 ? -16.969 -21.291 -7.315 1.00 78.25 96 PRO A O 1
ATOM 747 N N . TRP A 1 97 ? -15.118 -20.037 -7.530 1.00 77.62 97 TRP A N 1
ATOM 748 C CA . TRP A 1 97 ? -15.571 -18.854 -6.800 1.00 77.62 97 TRP A CA 1
ATOM 749 C C . TRP A 1 97 ? -16.654 -18.034 -7.514 1.00 77.62 97 TRP A C 1
ATOM 751 O O . TRP A 1 97 ? -17.367 -17.278 -6.858 1.00 77.62 97 TRP A O 1
ATOM 761 N N . HIS A 1 98 ? -16.845 -18.203 -8.825 1.00 75.81 98 HIS A N 1
ATOM 762 C CA . HIS A 1 98 ? -17.883 -17.491 -9.579 1.00 75.81 98 HIS A CA 1
ATOM 763 C C . HIS A 1 98 ? -19.301 -17.782 -9.062 1.00 75.81 98 HIS A C 1
ATOM 765 O O . HIS A 1 98 ? -20.196 -16.947 -9.156 1.00 75.81 98 HIS A O 1
ATOM 771 N N . THR A 1 99 ? -19.505 -18.953 -8.459 1.00 74.12 99 THR A N 1
ATOM 772 C CA . THR A 1 99 ? -20.790 -19.333 -7.862 1.00 74.12 99 THR A CA 1
ATOM 773 C C . THR A 1 99 ? -21.059 -18.601 -6.547 1.00 74.12 99 THR A C 1
ATOM 775 O O . THR A 1 99 ? -22.215 -18.344 -6.228 1.00 74.12 99 THR A O 1
ATOM 778 N N . VAL A 1 100 ? -20.015 -18.222 -5.801 1.00 74.06 100 VAL A N 1
ATOM 779 C CA . VAL A 1 100 ? -20.136 -17.530 -4.504 1.00 74.06 100 VAL A CA 1
ATOM 780 C C . VAL A 1 100 ? -20.639 -16.098 -4.691 1.00 74.06 100 VAL A C 1
ATOM 782 O O . VAL A 1 100 ? -21.473 -15.637 -3.920 1.00 74.06 100 VAL A O 1
ATOM 785 N N . ALA A 1 101 ? -20.214 -15.429 -5.767 1.00 62.47 101 ALA A N 1
ATOM 786 C CA . ALA A 1 101 ? -20.622 -14.060 -6.089 1.00 62.47 101 ALA A CA 1
ATOM 787 C C . ALA A 1 101 ? -22.133 -13.894 -6.335 1.00 62.47 101 ALA A C 1
ATOM 789 O O . ALA A 1 101 ? -22.637 -12.783 -6.270 1.00 62.47 101 ALA A O 1
ATOM 790 N N . LYS A 1 102 ? -22.866 -14.981 -6.612 1.00 65.25 102 LYS A N 1
ATOM 791 C CA . LYS A 1 102 ? -24.326 -14.943 -6.807 1.00 65.25 102 LYS A CA 1
ATOM 792 C C . LYS A 1 102 ? -25.121 -14.844 -5.501 1.00 65.25 102 LYS A C 1
ATOM 794 O O . LYS A 1 102 ? -26.329 -14.645 -5.560 1.00 65.25 102 LYS A O 1
ATOM 799 N N . TYR A 1 103 ? -24.469 -15.048 -4.358 1.00 66.56 103 TYR A N 1
ATOM 800 C CA . TYR A 1 103 ? -25.097 -15.070 -3.033 1.00 66.56 103 TYR A CA 1
ATOM 801 C C . TYR A 1 103 ? -24.650 -13.902 -2.139 1.00 66.56 103 TYR A C 1
ATOM 803 O O . TYR A 1 103 ? -24.886 -13.936 -0.931 1.00 66.56 103 TYR A O 1
ATOM 811 N N . LEU A 1 104 ? -24.000 -12.898 -2.733 1.00 51.97 104 LEU A N 1
ATOM 812 C CA . LEU A 1 104 ? -23.705 -11.593 -2.141 1.00 51.97 104 LEU A CA 1
ATOM 813 C C . LEU A 1 104 ? -24.661 -10.555 -2.734 1.00 51.97 104 LEU A C 1
ATOM 815 O O . LEU A 1 104 ? -25.100 -9.677 -1.963 1.00 51.97 104 LEU A O 1
#

Organism: Onchocerca ochengi (NCBI:txid42157)

Foldseek 3Di:
DDDDPDDDDDDDDPPFDWDFPDADPVRDTDIDGTDDPVNVVVVVVVVDPVCVVVDVPDDDPDPPVPPPPPDDPPPPPPPPPPPPPCVPVDDDDDPPCVVVVVVD